Protein AF-A0A843H480-F1 (afdb_monomer)

Structure (mmCIF, N/CA/C/O backbone):
data_AF-A0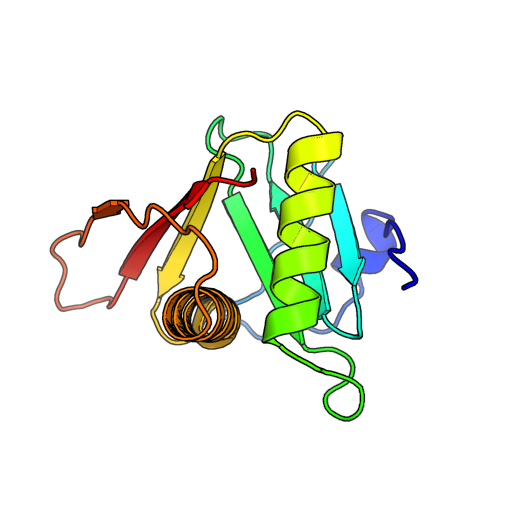A843H480-F1
#
_entry.id   AF-A0A843H480-F1
#
loop_
_atom_site.group_PDB
_atom_site.id
_atom_site.type_symbol
_atom_site.label_atom_id
_atom_site.label_alt_id
_atom_site.label_comp_id
_atom_site.label_asym_id
_atom_site.label_entity_id
_atom_site.label_seq_id
_atom_site.pdbx_PDB_ins_code
_atom_site.Cartn_x
_atom_site.Cartn_y
_atom_site.Cartn_z
_atom_site.occupancy
_atom_site.B_iso_or_equiv
_atom_site.auth_seq_id
_atom_site.auth_comp_id
_atom_site.auth_asym_id
_atom_site.auth_atom_id
_atom_site.pdbx_PDB_model_num
ATOM 1 N N . MET A 1 1 ? 3.611 0.713 16.708 1.00 61.78 1 MET A N 1
ATOM 2 C CA . M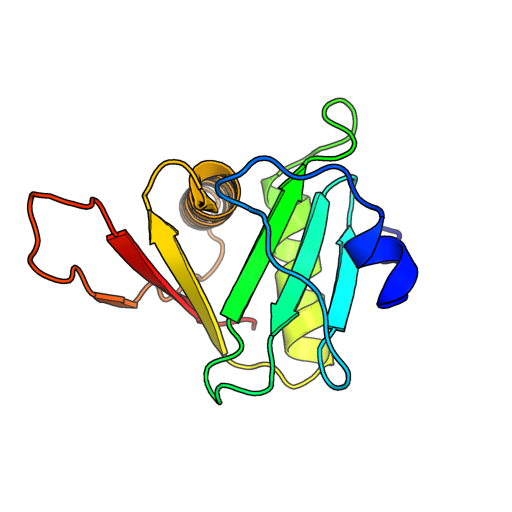ET A 1 1 ? 4.294 0.240 15.478 1.00 61.78 1 MET A CA 1
ATOM 3 C C . MET A 1 1 ? 4.665 1.444 14.636 1.00 61.78 1 MET A C 1
ATOM 5 O O . MET A 1 1 ? 3.969 2.445 14.734 1.00 61.78 1 MET A O 1
ATOM 9 N N . LYS A 1 2 ? 5.770 1.399 13.882 1.00 69.19 2 LYS A N 1
ATOM 10 C CA . LYS A 1 2 ? 6.224 2.559 13.103 1.00 69.19 2 LYS A CA 1
ATOM 11 C C . LYS A 1 2 ? 5.742 2.436 11.660 1.00 69.19 2 LYS A C 1
ATOM 13 O O . LYS A 1 2 ? 6.317 1.677 10.889 1.00 69.19 2 LYS A O 1
ATOM 18 N N . THR A 1 3 ? 4.704 3.192 11.326 1.00 87.94 3 THR A N 1
ATOM 19 C CA . THR A 1 3 ? 4.383 3.540 9.940 1.00 87.94 3 THR A CA 1
ATOM 20 C C . THR A 1 3 ? 5.302 4.682 9.525 1.00 87.94 3 THR A C 1
ATOM 22 O O . THR A 1 3 ? 5.487 5.634 10.285 1.00 87.94 3 THR A O 1
ATOM 25 N N . LYS A 1 4 ? 5.902 4.591 8.340 1.00 93.88 4 LYS A N 1
ATOM 26 C CA . LYS A 1 4 ? 6.744 5.651 7.777 1.00 93.88 4 LYS A CA 1
ATOM 27 C C . LYS A 1 4 ? 6.234 6.010 6.388 1.00 93.88 4 LYS A C 1
ATOM 29 O O . LYS A 1 4 ? 6.150 5.129 5.542 1.00 93.88 4 LYS A O 1
ATOM 34 N N . LEU A 1 5 ? 5.947 7.285 6.142 1.00 95.44 5 LEU A N 1
ATOM 35 C CA . LEU A 1 5 ? 5.704 7.770 4.783 1.00 95.44 5 LEU A CA 1
ATOM 36 C C . LEU A 1 5 ? 7.012 7.751 3.990 1.00 95.44 5 LEU A C 1
ATOM 38 O O . LEU A 1 5 ? 8.064 8.150 4.498 1.00 95.44 5 LEU A O 1
ATOM 42 N N . LEU A 1 6 ? 6.932 7.261 2.759 1.00 95.88 6 LEU A N 1
ATOM 43 C CA . LEU A 1 6 ? 8.024 7.293 1.801 1.00 95.88 6 LEU A CA 1
ATOM 44 C C . LEU A 1 6 ? 7.808 8.468 0.851 1.00 95.88 6 LEU A C 1
ATOM 46 O O . LEU A 1 6 ? 6.678 8.759 0.457 1.00 95.88 6 LEU A O 1
ATOM 50 N N . THR A 1 7 ? 8.892 9.131 0.463 1.00 96.38 7 THR A N 1
ATOM 51 C CA . THR A 1 7 ? 8.837 10.057 -0.670 1.00 96.38 7 THR A CA 1
ATOM 52 C C . THR A 1 7 ? 8.641 9.277 -1.973 1.00 96.38 7 THR A C 1
ATOM 54 O O . THR A 1 7 ? 8.945 8.084 -2.051 1.00 96.38 7 THR A O 1
ATOM 57 N N . ILE A 1 8 ? 8.169 9.960 -3.018 1.00 95.12 8 ILE A N 1
ATOM 58 C CA . ILE A 1 8 ? 8.071 9.388 -4.371 1.00 95.12 8 ILE A CA 1
ATOM 59 C C . ILE A 1 8 ? 9.429 8.840 -4.822 1.00 95.12 8 ILE A C 1
ATOM 61 O O . ILE A 1 8 ? 9.521 7.711 -5.292 1.00 95.12 8 ILE A O 1
ATOM 65 N N . GLU A 1 9 ? 10.497 9.606 -4.602 1.00 95.94 9 GLU A N 1
ATOM 66 C CA . GLU A 1 9 ? 11.862 9.185 -4.915 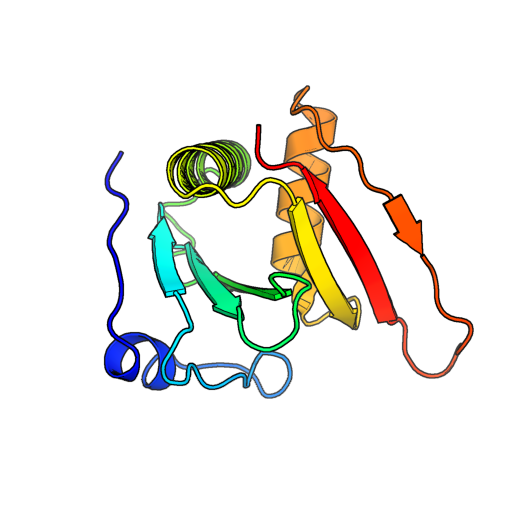1.00 95.94 9 GLU A CA 1
ATOM 67 C C . GLU A 1 9 ? 12.259 7.921 -4.145 1.00 95.94 9 GLU A C 1
ATOM 69 O O . GLU A 1 9 ? 12.759 6.968 -4.736 1.00 95.94 9 GLU A O 1
ATOM 74 N N . GLN A 1 10 ? 11.968 7.860 -2.842 1.00 96.44 10 GLN A N 1
ATOM 75 C CA . GLN A 1 10 ? 12.247 6.673 -2.033 1.00 96.44 10 GLN A CA 1
ATOM 76 C C . GLN A 1 10 ? 11.522 5.436 -2.557 1.00 96.44 10 GLN A C 1
ATOM 78 O O . GLN A 1 10 ? 12.128 4.369 -2.593 1.00 96.44 10 GLN A O 1
ATOM 83 N N . TRP A 1 11 ? 10.259 5.562 -2.974 1.00 95.50 11 TRP A N 1
ATOM 84 C CA . TRP A 1 11 ? 9.538 4.459 -3.606 1.00 95.50 11 TRP A CA 1
ATOM 85 C C . TRP A 1 11 ? 10.165 4.067 -4.949 1.00 95.50 11 TRP A C 1
ATOM 87 O O . TRP A 1 11 ? 10.428 2.889 -5.197 1.00 95.50 11 TRP A O 1
ATOM 97 N N . ASN A 1 12 ? 10.445 5.042 -5.812 1.00 94.88 12 ASN A N 1
ATOM 98 C CA . ASN A 1 12 ? 10.982 4.789 -7.149 1.00 94.88 12 ASN A CA 1
ATOM 99 C C . ASN A 1 12 ? 12.373 4.132 -7.092 1.00 94.88 12 ASN A C 1
ATOM 101 O O . ASN A 1 12 ? 12.663 3.280 -7.926 1.00 94.88 12 ASN A O 1
ATOM 105 N N . MET A 1 13 ? 13.168 4.398 -6.050 1.00 95.44 13 MET A N 1
ATOM 106 C CA . MET A 1 13 ? 14.460 3.739 -5.813 1.00 95.44 13 MET A CA 1
ATOM 107 C C . MET A 1 13 ? 14.378 2.313 -5.245 1.00 95.44 13 MET A C 1
ATOM 109 O O . MET A 1 13 ? 15.395 1.619 -5.225 1.00 95.44 13 MET A O 1
ATOM 113 N N . ILE A 1 14 ? 13.218 1.855 -4.754 1.00 93.06 14 ILE A N 1
ATOM 114 C CA . ILE A 1 14 ? 13.067 0.462 -4.302 1.00 93.06 14 ILE A CA 1
ATOM 115 C C . ILE A 1 14 ? 13.346 -0.466 -5.491 1.00 93.06 14 ILE A C 1
ATOM 117 O O . ILE A 1 14 ? 12.702 -0.282 -6.528 1.00 93.06 14 ILE A O 1
ATOM 121 N N . PRO A 1 15 ? 14.235 -1.470 -5.356 1.00 88.94 15 PRO A N 1
ATOM 122 C CA . PRO A 1 15 ? 14.386 -2.517 -6.359 1.00 88.94 15 PRO A CA 1
ATOM 123 C C . PRO A 1 15 ? 13.070 -3.284 -6.519 1.00 88.94 15 PRO A C 1
ATOM 125 O O . PRO A 1 15 ? 12.544 -3.814 -5.537 1.00 88.94 15 PRO A O 1
ATOM 128 N N . LYS A 1 16 ? 12.540 -3.324 -7.742 1.00 84.44 16 LYS A N 1
ATOM 129 C CA . LYS A 1 16 ? 11.277 -3.994 -8.086 1.00 84.44 16 LYS A CA 1
ATOM 130 C C . LYS A 1 16 ? 11.568 -5.089 -9.102 1.00 84.44 16 LYS A C 1
ATOM 132 O O . LYS A 1 16 ? 12.536 -4.994 -9.857 1.00 84.44 16 LYS A O 1
ATOM 137 N N . ASP A 1 17 ? 10.766 -6.141 -9.078 1.00 78.12 17 ASP A N 1
ATOM 138 C CA . ASP A 1 17 ? 10.734 -7.079 -10.195 1.00 78.12 17 ASP A CA 1
ATOM 139 C C . ASP A 1 17 ? 9.935 -6.469 -11.360 1.00 78.12 17 ASP A C 1
ATOM 141 O O . ASP A 1 17 ? 9.226 -5.476 -11.192 1.00 78.12 17 ASP A O 1
ATOM 145 N N . GLU A 1 18 ? 10.068 -7.055 -12.552 1.00 76.00 18 GLU A N 1
ATOM 146 C CA . GLU A 1 18 ? 9.380 -6.596 -13.770 1.00 76.00 18 GLU A CA 1
ATOM 147 C C . GLU A 1 18 ? 7.862 -6.488 -13.569 1.00 76.00 18 GLU A C 1
ATOM 149 O O . GLU A 1 18 ? 7.202 -5.597 -14.097 1.00 76.00 18 GLU A O 1
ATOM 154 N N . GLU A 1 19 ? 7.320 -7.376 -12.743 1.00 68.06 19 GLU A N 1
ATOM 155 C CA . GLU A 1 19 ? 5.904 -7.465 -12.447 1.00 68.06 19 GLU A CA 1
ATOM 156 C C . GLU A 1 19 ? 5.417 -6.318 -11.540 1.00 68.06 19 GLU A C 1
ATOM 158 O O . GLU A 1 19 ? 4.341 -5.765 -11.764 1.00 68.06 19 GLU A O 1
ATOM 163 N N . THR A 1 20 ? 6.197 -5.922 -10.531 1.00 73.12 20 THR A N 1
ATOM 164 C CA . THR A 1 20 ? 5.871 -4.836 -9.587 1.00 73.12 20 THR A CA 1
ATOM 165 C C . THR A 1 20 ? 6.485 -3.493 -9.981 1.00 73.12 20 THR A C 1
ATOM 167 O O . THR A 1 20 ? 6.505 -2.566 -9.165 1.00 73.12 20 THR A O 1
ATOM 170 N N . GLN A 1 21 ? 6.948 -3.361 -11.229 1.00 82.31 21 GLN A N 1
ATOM 171 C CA . GLN A 1 21 ? 7.541 -2.154 -11.804 1.00 82.31 21 GLN A CA 1
ATOM 172 C C . GLN A 1 21 ? 6.494 -1.037 -11.969 1.00 82.31 21 GLN A C 1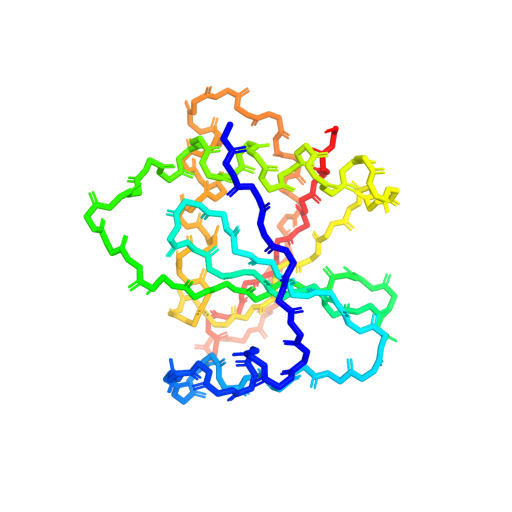
ATOM 174 O O . GLN A 1 21 ? 6.018 -0.730 -13.060 1.00 82.31 21 GLN A O 1
ATOM 179 N N . VAL A 1 22 ? 6.122 -0.425 -10.848 1.00 86.31 22 VAL A N 1
ATOM 180 C CA . VAL A 1 22 ? 5.175 0.685 -10.782 1.00 86.31 22 VAL A CA 1
ATOM 181 C C . VAL A 1 22 ? 5.872 1.880 -10.158 1.00 86.31 22 VAL A C 1
ATOM 183 O O . VAL A 1 22 ? 6.297 1.827 -9.000 1.00 86.31 22 VAL A O 1
ATOM 186 N N . ASP A 1 23 ? 5.961 2.964 -10.919 1.00 90.69 23 ASP A N 1
ATOM 187 C CA . ASP A 1 23 ? 6.482 4.231 -10.425 1.00 90.69 23 ASP A CA 1
ATOM 188 C C . ASP A 1 23 ? 5.394 4.996 -9.671 1.00 90.69 23 ASP A C 1
ATOM 190 O O . ASP A 1 23 ? 4.238 5.077 -10.095 1.00 90.69 23 ASP A O 1
ATOM 194 N N . ALA A 1 24 ? 5.784 5.569 -8.537 1.00 92.06 24 ALA A N 1
ATOM 195 C CA . ALA A 1 24 ? 4.979 6.550 -7.837 1.00 92.06 24 ALA A CA 1
ATOM 196 C C . ALA A 1 24 ? 5.056 7.880 -8.586 1.00 92.06 24 ALA A C 1
ATOM 198 O O . ALA A 1 24 ? 6.135 8.315 -9.007 1.00 92.06 24 ALA A O 1
ATOM 199 N N . VAL A 1 25 ? 3.915 8.550 -8.702 1.00 92.69 25 VAL A N 1
ATOM 200 C CA . VAL A 1 25 ? 3.819 9.895 -9.271 1.00 92.69 25 VAL A CA 1
ATOM 201 C C . VAL A 1 25 ? 3.206 10.864 -8.266 1.00 92.69 25 VAL A C 1
ATOM 203 O O . VAL A 1 25 ? 2.714 10.480 -7.206 1.00 92.69 25 VAL A O 1
ATOM 206 N N . GLU A 1 26 ? 3.238 12.156 -8.589 1.00 91.69 26 GLU A N 1
ATOM 207 C CA . GLU A 1 26 ? 2.588 13.178 -7.769 1.00 91.69 26 GLU A CA 1
ATOM 208 C C . GLU A 1 26 ? 1.108 12.841 -7.528 1.00 91.69 26 GLU A C 1
ATOM 210 O O . GLU A 1 26 ? 0.372 12.528 -8.470 1.00 91.69 26 GLU A O 1
ATOM 215 N N . GLY A 1 27 ? 0.689 12.912 -6.263 1.00 89.00 27 GLY A N 1
ATOM 216 C CA . GLY A 1 27 ? -0.652 12.549 -5.801 1.00 89.00 27 GLY A CA 1
ATOM 217 C C . GLY A 1 27 ? -0.768 11.126 -5.246 1.00 89.00 27 GLY A C 1
ATOM 218 O O . GLY A 1 27 ? -1.745 10.833 -4.554 1.00 89.00 27 GLY A O 1
ATOM 219 N N . ASP A 1 28 ? 0.220 10.262 -5.480 1.00 92.62 28 ASP A N 1
ATOM 220 C CA . ASP A 1 28 ? 0.256 8.933 -4.874 1.00 92.62 28 ASP A CA 1
ATOM 221 C C . ASP A 1 28 ? 0.745 8.988 -3.424 1.00 92.62 28 ASP A C 1
ATOM 223 O O . ASP A 1 28 ? 1.366 9.953 -2.973 1.00 92.62 28 ASP A O 1
ATOM 227 N N . THR A 1 29 ? 0.461 7.932 -2.663 1.00 94.19 29 THR A N 1
ATOM 228 C CA . THR A 1 29 ? 0.970 7.795 -1.295 1.00 94.19 29 THR A CA 1
ATOM 229 C C . THR A 1 29 ? 1.760 6.511 -1.144 1.00 94.19 29 THR A C 1
ATOM 231 O O . THR A 1 29 ? 1.216 5.427 -1.332 1.00 94.19 29 THR A O 1
ATOM 234 N N . ALA A 1 30 ? 3.029 6.633 -0.761 1.00 94.56 30 ALA A N 1
ATOM 235 C CA . ALA A 1 30 ? 3.886 5.500 -0.452 1.00 94.56 30 ALA A CA 1
ATOM 236 C C . ALA A 1 30 ? 4.162 5.423 1.056 1.00 94.56 30 ALA A C 1
ATOM 238 O O . ALA A 1 30 ? 4.383 6.438 1.723 1.00 94.56 30 ALA A O 1
ATOM 239 N N . LEU A 1 31 ? 4.152 4.213 1.607 1.00 94.94 31 LEU A N 1
ATOM 240 C CA . LEU A 1 31 ? 4.323 3.973 3.035 1.00 94.94 31 LEU A CA 1
ATOM 241 C C . LEU A 1 31 ? 5.054 2.660 3.308 1.00 94.94 31 LEU A C 1
ATOM 243 O O . LEU A 1 31 ? 4.893 1.685 2.590 1.00 94.94 31 LEU A O 1
ATOM 247 N N . LEU A 1 32 ? 5.845 2.629 4.375 1.00 93.00 32 LEU A N 1
ATOM 248 C CA . LEU A 1 32 ? 6.543 1.452 4.874 1.00 93.00 32 LEU A CA 1
ATOM 249 C C . LEU A 1 32 ? 5.949 1.049 6.224 1.00 93.00 32 LEU A C 1
ATOM 251 O O . LEU A 1 32 ? 5.971 1.830 7.180 1.00 93.00 32 LEU A O 1
ATOM 255 N N . ILE A 1 33 ? 5.449 -0.182 6.300 1.00 91.25 33 ILE A N 1
ATOM 256 C CA . ILE A 1 33 ? 4.887 -0.786 7.510 1.00 91.25 33 ILE A CA 1
ATOM 257 C C . ILE A 1 33 ? 5.545 -2.148 7.707 1.00 91.25 33 ILE A C 1
ATOM 259 O O . ILE A 1 33 ? 5.428 -3.021 6.854 1.00 91.25 33 ILE A O 1
ATOM 263 N N . ASN A 1 34 ? 6.228 -2.342 8.839 1.00 88.00 34 ASN A N 1
ATOM 264 C CA . ASN A 1 34 ? 6.806 -3.632 9.249 1.00 88.00 34 ASN A CA 1
ATOM 265 C C . ASN A 1 34 ? 7.607 -4.353 8.139 1.00 88.00 34 ASN A C 1
ATOM 267 O O . ASN A 1 34 ? 7.513 -5.569 7.980 1.00 88.00 34 ASN A O 1
ATOM 271 N N . GLY A 1 35 ? 8.385 -3.605 7.348 1.00 87.69 35 GLY A N 1
ATOM 272 C CA . GLY A 1 35 ? 9.193 -4.178 6.267 1.00 87.69 35 GLY A CA 1
ATOM 273 C C . GLY A 1 35 ? 8.444 -4.444 4.959 1.00 87.69 35 GLY A C 1
ATOM 274 O O . GLY A 1 35 ? 9.018 -5.054 4.058 1.00 87.69 35 GLY A O 1
ATOM 275 N N . VAL A 1 36 ? 7.190 -4.002 4.837 1.00 88.81 36 VAL A N 1
ATOM 276 C CA . VAL A 1 36 ? 6.409 -4.008 3.595 1.00 88.81 36 VAL A CA 1
ATOM 277 C C . VAL A 1 36 ? 6.172 -2.572 3.144 1.00 88.81 36 VAL A C 1
ATOM 279 O O . VAL A 1 36 ? 5.603 -1.769 3.886 1.00 88.81 36 VAL A O 1
ATOM 282 N N . ALA A 1 37 ? 6.630 -2.245 1.941 1.00 91.62 37 ALA A N 1
ATOM 283 C CA . ALA A 1 37 ? 6.305 -0.989 1.289 1.00 91.62 37 ALA A CA 1
ATOM 284 C C . ALA A 1 37 ? 4.966 -1.133 0.562 1.00 91.62 37 ALA A C 1
ATOM 286 O O . ALA A 1 37 ? 4.761 -2.116 -0.143 1.00 91.62 37 ALA A O 1
ATOM 287 N N . PHE A 1 38 ? 4.080 -0.158 0.711 1.00 92.06 38 PHE A N 1
ATOM 288 C CA . PHE A 1 38 ? 2.823 -0.038 -0.014 1.00 92.06 38 PHE A CA 1
ATOM 289 C C . PHE A 1 38 ? 2.843 1.256 -0.822 1.00 92.06 38 PHE A C 1
ATOM 291 O O . PHE A 1 38 ? 3.318 2.279 -0.330 1.00 92.06 38 PHE A O 1
ATOM 298 N N . LEU A 1 39 ? 2.297 1.213 -2.030 1.00 92.31 39 LEU A N 1
ATOM 299 C CA . LEU A 1 39 ? 1.976 2.368 -2.854 1.00 92.31 39 LEU A CA 1
ATOM 300 C C . LEU A 1 39 ? 0.474 2.376 -3.087 1.00 92.31 39 LEU A C 1
ATOM 302 O O . LEU A 1 39 ? -0.083 1.372 -3.520 1.00 92.31 39 LEU A O 1
ATOM 306 N N . ILE A 1 40 ? -0.156 3.514 -2.832 1.00 91.88 40 ILE A N 1
ATOM 307 C CA . ILE A 1 40 ? -1.564 3.770 -3.105 1.00 91.88 40 ILE A CA 1
ATOM 308 C C . ILE A 1 40 ? -1.636 4.786 -4.239 1.00 91.88 40 ILE A C 1
ATOM 310 O O . ILE A 1 40 ? -1.306 5.960 -4.050 1.00 91.88 40 ILE A O 1
ATOM 314 N N . GLN A 1 41 ? -2.084 4.329 -5.404 1.00 89.31 41 GLN A N 1
ATOM 315 C CA . GLN A 1 41 ? -2.244 5.146 -6.596 1.00 89.31 41 GLN A CA 1
ATOM 316 C C . GLN A 1 41 ? -3.624 5.797 -6.607 1.00 89.31 41 GLN A C 1
ATOM 318 O O . GLN A 1 41 ? -4.648 5.117 -6.753 1.00 89.31 41 GLN A O 1
ATOM 323 N N . ARG A 1 42 ? -3.666 7.123 -6.456 1.00 83.12 42 ARG A N 1
ATOM 324 C CA . ARG A 1 42 ? -4.930 7.861 -6.260 1.00 83.12 42 ARG A CA 1
ATOM 325 C C . ARG A 1 42 ? -5.527 8.415 -7.552 1.00 83.12 42 ARG A C 1
ATOM 327 O O . ARG A 1 42 ? -6.729 8.656 -7.610 1.00 83.12 42 ARG A O 1
ATOM 334 N N . LYS A 1 43 ? -4.725 8.566 -8.612 1.00 74.31 43 LYS A N 1
ATOM 335 C CA . LYS A 1 43 ? -5.162 9.179 -9.884 1.00 74.31 43 LYS A CA 1
ATOM 336 C C . LYS A 1 43 ? -6.289 8.434 -10.606 1.00 74.31 43 LYS A C 1
ATOM 338 O O . LYS A 1 43 ? -6.977 9.032 -11.423 1.00 74.31 43 LYS A O 1
ATOM 343 N N . ASN A 1 44 ? -6.510 7.161 -10.286 1.00 64.56 44 ASN A N 1
ATOM 344 C CA . ASN A 1 44 ? -7.434 6.308 -11.031 1.00 64.56 44 ASN A CA 1
ATOM 345 C C . ASN A 1 44 ? -8.826 6.181 -10.386 1.00 64.56 44 ASN A C 1
ATOM 347 O O . ASN A 1 44 ? -9.556 5.283 -10.775 1.00 64.56 44 ASN A O 1
ATOM 351 N N . ASN A 1 45 ? -9.206 7.002 -9.396 1.00 66.81 45 ASN A N 1
ATOM 352 C CA . ASN A 1 45 ? -10.468 6.912 -8.620 1.00 66.81 45 ASN A CA 1
ATOM 353 C C . ASN A 1 45 ? -10.679 5.622 -7.796 1.00 66.81 45 ASN A C 1
ATOM 355 O O . ASN A 1 45 ? -11.594 5.564 -6.980 1.00 66.81 45 ASN A O 1
ATOM 359 N N . TRP A 1 46 ? -9.841 4.599 -7.974 1.00 68.44 46 TRP A N 1
ATOM 360 C CA . TRP A 1 46 ? -10.012 3.276 -7.362 1.00 68.44 46 TRP A CA 1
ATOM 361 C C . TRP A 1 46 ? -9.026 2.970 -6.225 1.00 68.44 46 TRP A C 1
ATOM 363 O O . TRP A 1 46 ? -9.099 1.886 -5.651 1.00 68.44 46 TRP A O 1
ATOM 373 N N . ASN A 1 47 ? -8.121 3.904 -5.889 1.00 81.69 47 ASN A N 1
ATOM 374 C CA . ASN A 1 47 ? -7.035 3.710 -4.916 1.00 81.69 47 ASN A CA 1
ATOM 375 C C . ASN A 1 47 ? -6.315 2.369 -5.143 1.00 81.69 47 ASN A C 1
ATOM 377 O O . ASN A 1 47 ? -6.407 1.463 -4.313 1.00 81.69 47 ASN A O 1
ATOM 381 N N . ASN A 1 48 ? -5.662 2.209 -6.300 1.00 85.31 48 ASN A N 1
ATOM 382 C CA . ASN A 1 48 ? -4.974 0.955 -6.617 1.00 85.31 48 ASN A CA 1
ATOM 383 C C . ASN A 1 48 ? 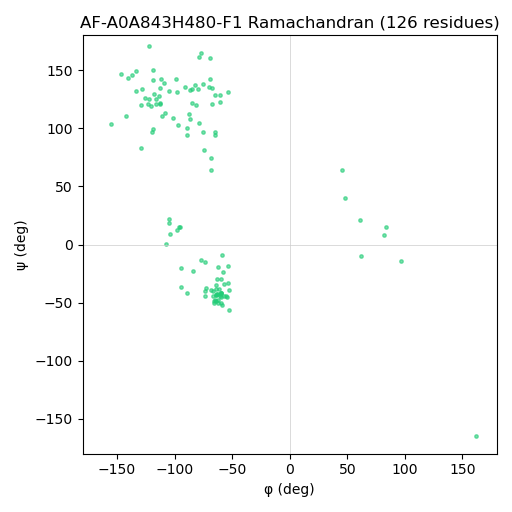-3.779 0.766 -5.673 1.00 85.31 48 ASN A C 1
ATOM 385 O O . ASN A 1 48 ? -3.016 1.710 -5.468 1.00 85.31 48 ASN A O 1
ATOM 389 N N . VAL A 1 49 ? -3.595 -0.434 -5.122 1.00 87.69 49 VAL A N 1
ATOM 390 C CA . VAL A 1 49 ? -2.516 -0.716 -4.167 1.00 87.69 49 VAL A CA 1
ATOM 391 C C . VAL A 1 49 ? -1.505 -1.697 -4.738 1.00 87.69 49 VAL A C 1
ATOM 393 O O . VAL A 1 49 ? -1.854 -2.802 -5.152 1.00 87.69 49 VAL A O 1
ATOM 396 N N . VAL A 1 50 ? -0.235 -1.304 -4.672 1.00 87.00 50 VAL A N 1
ATOM 397 C CA . VAL A 1 50 ? 0.932 -2.155 -4.930 1.00 87.00 50 VAL A CA 1
ATOM 398 C C . VAL A 1 50 ? 1.669 -2.347 -3.613 1.00 87.00 50 VAL A C 1
ATOM 400 O O . VAL A 1 50 ? 1.758 -1.412 -2.820 1.00 87.00 50 VAL A O 1
ATOM 403 N N . CYS A 1 51 ? 2.221 -3.532 -3.353 1.00 87.19 51 CYS A N 1
ATOM 404 C CA . CYS A 1 51 ? 3.070 -3.718 -2.181 1.00 87.19 51 CYS A CA 1
ATOM 405 C C . CYS A 1 51 ? 4.283 -4.604 -2.454 1.00 87.19 51 CYS A C 1
ATOM 407 O O . CYS A 1 51 ? 4.182 -5.614 -3.147 1.00 87.19 51 CYS A O 1
ATOM 409 N N . ILE A 1 52 ? 5.412 -4.256 -1.837 1.00 86.62 52 ILE A N 1
ATOM 410 C CA . ILE A 1 52 ? 6.705 -4.918 -2.012 1.00 86.62 52 ILE A CA 1
ATOM 411 C C . ILE A 1 52 ? 7.274 -5.283 -0.642 1.00 86.62 52 ILE A C 1
ATOM 413 O O . ILE A 1 52 ? 7.269 -4.488 0.301 1.00 86.62 52 ILE A O 1
ATOM 417 N N . ARG A 1 53 ? 7.765 -6.517 -0.517 1.00 86.50 53 ARG A N 1
ATOM 418 C CA . ARG A 1 53 ? 8.351 -7.040 0.720 1.00 86.50 53 ARG A CA 1
ATOM 419 C C . ARG A 1 53 ? 9.834 -6.678 0.765 1.00 86.50 53 ARG A C 1
ATOM 421 O O . ARG A 1 53 ? 10.616 -7.285 0.047 1.00 86.50 53 ARG A O 1
ATOM 428 N N . LEU A 1 54 ? 10.223 -5.746 1.632 1.00 86.12 54 LEU A N 1
ATOM 429 C CA . LEU A 1 54 ? 11.610 -5.278 1.743 1.00 86.12 54 LEU A CA 1
ATOM 430 C C . LEU A 1 54 ? 12.410 -6.005 2.829 1.00 86.12 54 LEU A C 1
ATOM 432 O O . LEU A 1 54 ? 13.591 -6.277 2.642 1.00 86.12 54 LEU A O 1
ATOM 436 N N . GLU A 1 55 ? 11.785 -6.346 3.961 1.00 84.69 55 GLU A N 1
ATOM 437 C CA . GLU A 1 55 ? 12.500 -6.918 5.116 1.00 84.69 55 GLU A CA 1
ATOM 438 C C . GLU A 1 55 ? 11.842 -8.212 5.621 1.00 84.69 55 GLU A C 1
ATOM 440 O O . GLU A 1 55 ? 11.069 -8.184 6.581 1.00 84.69 55 GLU A O 1
ATOM 445 N N . PRO A 1 56 ? 12.135 -9.381 5.016 1.00 75.38 56 PRO A N 1
ATOM 446 C CA . PRO A 1 56 ? 11.418 -10.620 5.299 1.00 75.38 56 PRO A CA 1
ATOM 447 C C . PRO A 1 56 ? 11.403 -11.075 6.758 1.00 75.38 56 PRO A C 1
ATOM 449 O O . PRO A 1 56 ? 10.402 -11.637 7.203 1.00 75.38 56 PRO A O 1
ATOM 452 N N . SER A 1 57 ? 12.475 -10.822 7.500 1.00 71.31 57 SER A N 1
ATOM 453 C CA . SER A 1 57 ? 12.652 -11.282 8.878 1.00 71.31 57 SER A CA 1
ATOM 454 C C . SER A 1 57 ? 11.807 -10.529 9.910 1.00 71.31 57 SER A C 1
ATOM 456 O O . SER A 1 57 ? 11.663 -11.016 11.027 1.00 71.31 57 SER A O 1
ATOM 458 N N . LYS A 1 58 ? 11.230 -9.369 9.566 1.00 65.88 58 LYS A N 1
ATOM 459 C CA . LYS A 1 58 ? 10.482 -8.517 10.513 1.00 65.88 58 LYS A CA 1
ATOM 460 C C . LYS A 1 58 ? 8.961 -8.593 10.358 1.00 65.88 58 LYS A C 1
ATOM 462 O O . LYS A 1 58 ? 8.243 -7.792 10.955 1.00 65.88 58 LYS A O 1
ATOM 467 N N . ILE A 1 59 ? 8.455 -9.526 9.551 1.00 72.19 59 ILE A N 1
ATOM 468 C CA . ILE A 1 59 ? 7.079 -9.442 9.049 1.00 72.19 59 ILE A CA 1
ATOM 469 C C . ILE A 1 59 ? 6.139 -10.363 9.811 1.00 72.19 59 ILE A C 1
ATOM 471 O O . ILE A 1 59 ? 6.108 -11.572 9.589 1.00 72.19 59 ILE A O 1
ATOM 475 N N . ASN A 1 60 ? 5.270 -9.757 10.614 1.00 83.06 60 ASN A N 1
ATOM 476 C CA . ASN A 1 60 ? 3.970 -10.337 10.915 1.00 83.06 60 ASN A CA 1
ATOM 477 C C . ASN A 1 60 ? 2.975 -9.835 9.858 1.00 83.06 60 ASN A C 1
ATOM 479 O O . ASN A 1 60 ? 2.524 -8.691 9.915 1.00 83.06 60 ASN A O 1
ATOM 483 N N . ILE A 1 61 ? 2.679 -10.673 8.861 1.00 77.88 61 ILE A N 1
ATOM 484 C CA . ILE A 1 61 ? 1.885 -10.291 7.681 1.00 77.88 61 ILE A CA 1
ATOM 485 C C . ILE A 1 61 ? 0.485 -9.806 8.074 1.00 77.88 61 ILE A C 1
ATOM 487 O O . ILE A 1 61 ? 0.023 -8.797 7.548 1.00 77.88 61 ILE A O 1
ATOM 491 N N . VAL A 1 62 ? -0.158 -10.480 9.030 1.00 80.56 62 VAL A N 1
ATOM 492 C CA . VAL A 1 62 ? -1.503 -10.120 9.504 1.00 80.56 62 VAL A CA 1
ATOM 493 C C . VAL A 1 62 ? -1.465 -8.760 10.189 1.00 80.56 62 VAL A C 1
ATOM 495 O O . VAL A 1 62 ? -2.197 -7.855 9.817 1.00 80.56 62 VAL A O 1
ATOM 498 N N . GLN A 1 63 ? -0.543 -8.567 11.129 1.00 84.38 63 GLN A N 1
ATOM 499 C CA . GLN A 1 63 ? -0.420 -7.296 11.840 1.00 84.38 63 GLN A CA 1
ATOM 500 C C . GLN A 1 63 ? -0.031 -6.133 10.911 1.00 84.38 63 GLN A C 1
ATOM 502 O O . GLN A 1 63 ? -0.467 -4.999 11.102 1.00 84.38 63 GLN A O 1
ATOM 507 N N . THR A 1 64 ? 0.786 -6.412 9.893 1.00 86.62 64 THR A N 1
ATOM 508 C CA . THR A 1 64 ? 1.165 -5.444 8.853 1.00 86.62 64 THR A CA 1
ATOM 509 C C . THR A 1 64 ? -0.049 -5.005 8.046 1.00 86.62 64 THR A C 1
ATOM 511 O O . THR A 1 64 ? -0.219 -3.812 7.809 1.00 86.62 64 THR A O 1
ATOM 514 N N . PHE A 1 65 ? -0.919 -5.950 7.690 1.00 85.50 65 PHE A N 1
ATOM 515 C CA . PHE A 1 65 ? -2.172 -5.662 7.006 1.00 85.50 65 PHE A CA 1
ATOM 516 C C . PHE A 1 65 ? -3.131 -4.828 7.844 1.00 85.50 65 PHE A C 1
ATOM 518 O O . PHE A 1 65 ? -3.628 -3.819 7.362 1.00 85.50 65 PHE A O 1
ATOM 525 N N . GLU A 1 66 ? -3.350 -5.210 9.102 1.00 84.88 66 GLU A N 1
ATOM 526 C CA . GLU A 1 66 ? -4.233 -4.468 10.006 1.00 84.88 66 GLU A CA 1
ATOM 527 C C . GLU A 1 66 ? -3.725 -3.039 10.223 1.00 84.88 66 GLU A C 1
ATOM 529 O O . GLU A 1 66 ? -4.496 -2.086 10.206 1.00 84.88 66 GLU A O 1
ATOM 534 N N . THR A 1 67 ? -2.404 -2.862 10.324 1.00 89.00 67 THR A N 1
ATOM 535 C CA . THR A 1 67 ? -1.799 -1.525 10.424 1.00 89.00 67 THR A CA 1
ATOM 536 C C . THR A 1 67 ? -1.992 -0.716 9.137 1.00 89.00 67 THR A C 1
ATOM 538 O O . THR A 1 67 ? -2.263 0.481 9.201 1.00 89.00 67 THR A O 1
ATOM 541 N N . PHE A 1 68 ? -1.862 -1.349 7.967 1.00 89.50 68 PHE A N 1
ATOM 542 C CA . PHE A 1 68 ? -2.112 -0.708 6.673 1.00 89.50 68 PHE A CA 1
ATOM 543 C C . PHE A 1 68 ? -3.579 -0.292 6.515 1.00 89.50 68 PHE A C 1
ATOM 545 O O . PHE A 1 68 ? -3.865 0.819 6.072 1.00 89.50 68 PHE A O 1
ATOM 552 N N . ARG A 1 69 ? -4.502 -1.166 6.915 1.00 87.19 69 ARG A N 1
ATOM 553 C CA . ARG A 1 69 ? -5.946 -0.930 6.895 1.00 87.19 69 ARG A CA 1
ATOM 554 C C . ARG A 1 69 ? -6.365 0.224 7.795 1.00 87.19 69 ARG A C 1
ATOM 556 O O . ARG A 1 69 ? -6.992 1.156 7.302 1.00 87.19 69 ARG A O 1
ATOM 563 N N . ALA A 1 70 ? -5.920 0.209 9.051 1.00 87.75 70 ALA A N 1
ATOM 564 C CA . ALA A 1 70 ? -6.160 1.302 9.987 1.00 87.75 70 ALA A CA 1
ATOM 565 C C . ALA A 1 70 ? -5.623 2.631 9.432 1.00 87.75 70 ALA A C 1
ATOM 567 O O . ALA A 1 70 ? -6.337 3.628 9.407 1.00 87.75 70 ALA A O 1
ATOM 568 N N . TRP A 1 71 ? -4.405 2.625 8.870 1.00 92.25 71 TRP A N 1
ATOM 569 C CA . TRP A 1 71 ? -3.851 3.815 8.222 1.00 92.25 71 TRP A CA 1
ATOM 570 C C . TRP A 1 71 ? -4.723 4.298 7.052 1.00 92.25 71 TRP A C 1
ATOM 572 O O . TRP A 1 71 ? -4.931 5.500 6.906 1.00 92.25 71 TRP A O 1
ATOM 582 N N . CYS A 1 72 ? -5.251 3.392 6.223 1.00 90.38 72 CYS A N 1
ATOM 583 C CA . CYS A 1 72 ? -6.155 3.761 5.131 1.00 90.38 72 CYS A CA 1
ATOM 584 C C . CYS A 1 72 ? -7.427 4.440 5.660 1.00 90.38 72 CYS A C 1
ATOM 586 O O . CYS A 1 72 ? -7.809 5.490 5.139 1.00 90.38 72 CYS A O 1
ATOM 588 N N . SER A 1 73 ? -8.032 3.895 6.717 1.00 87.62 73 SER A N 1
ATOM 589 C CA . SER A 1 73 ? -9.224 4.472 7.343 1.00 87.62 73 SER A CA 1
ATOM 590 C C . SER A 1 73 ? -8.968 5.864 7.921 1.00 87.62 73 SER A C 1
ATOM 592 O O . SER A 1 73 ? -9.670 6.817 7.570 1.00 87.62 73 SER A O 1
ATOM 594 N N . ASP A 1 74 ? -7.874 6.019 8.672 1.00 91.19 74 ASP A N 1
ATOM 595 C CA . ASP A 1 74 ? -7.430 7.306 9.226 1.00 91.19 74 ASP A CA 1
ATOM 596 C C . ASP A 1 74 ? -7.191 8.368 8.134 1.00 91.19 74 ASP A C 1
ATOM 598 O O . ASP A 1 74 ? -7.266 9.570 8.390 1.00 91.19 74 ASP A O 1
ATOM 602 N N . ASN A 1 75 ? -6.920 7.934 6.898 1.00 90.06 75 ASN A N 1
ATOM 603 C CA . ASN A 1 75 ? -6.661 8.789 5.737 1.00 90.06 75 ASN A CA 1
ATOM 604 C C . ASN A 1 75 ? -7.842 8.857 4.753 1.00 90.06 75 ASN A C 1
ATOM 606 O O . ASN A 1 75 ? -7.648 9.207 3.587 1.00 90.06 75 ASN A O 1
ATOM 610 N N . GLN A 1 76 ? -9.061 8.550 5.216 1.00 88.44 76 GLN A N 1
ATOM 611 C CA . GLN A 1 76 ? -10.311 8.637 4.446 1.00 88.44 76 GLN A CA 1
ATOM 612 C C . GLN A 1 76 ? -10.354 7.737 3.198 1.00 88.44 76 GLN A C 1
ATOM 614 O O . GLN A 1 76 ? -11.156 7.944 2.286 1.00 88.44 76 GLN A O 1
ATOM 619 N N . ILE A 1 77 ? -9.519 6.700 3.153 1.00 87.25 77 ILE A N 1
ATOM 620 C CA . ILE A 1 77 ? -9.548 5.680 2.107 1.00 87.25 77 ILE A CA 1
ATOM 621 C C . ILE A 1 77 ? -10.501 4.593 2.582 1.00 87.25 77 ILE A C 1
ATOM 623 O O . ILE A 1 77 ? -10.110 3.699 3.316 1.00 87.25 77 ILE A O 1
ATOM 627 N N . GLN A 1 78 ? -11.766 4.668 2.175 1.00 82.19 78 GLN A N 1
ATOM 628 C CA . GLN A 1 78 ? -12.774 3.681 2.587 1.00 82.19 78 GLN A CA 1
ATOM 629 C C . GLN A 1 78 ? -12.582 2.328 1.899 1.00 82.19 78 GLN A C 1
ATOM 631 O O . GLN A 1 78 ? -12.776 1.277 2.512 1.00 82.19 78 GLN A O 1
ATOM 636 N N . TYR A 1 79 ? -12.183 2.368 0.628 1.00 81.12 79 TYR A N 1
ATOM 637 C CA . TYR A 1 79 ? -11.955 1.200 -0.205 1.00 81.12 79 TYR A CA 1
ATOM 638 C C . TYR A 1 79 ? -10.673 1.377 -1.004 1.00 81.12 79 TYR A C 1
ATOM 640 O O . TYR A 1 79 ? -10.344 2.484 -1.449 1.00 81.12 79 TYR A O 1
ATOM 648 N N . PHE A 1 80 ? -9.980 0.266 -1.213 1.00 81.81 80 PHE A N 1
ATOM 649 C CA . PHE A 1 80 ? -8.842 0.189 -2.109 1.00 81.81 80 PHE A CA 1
ATOM 650 C C . PHE A 1 80 ? -8.945 -1.032 -3.016 1.00 81.81 80 PHE A C 1
ATOM 652 O O . PHE A 1 80 ? -9.528 -2.060 -2.654 1.00 81.81 80 PHE A O 1
ATOM 659 N N . ARG A 1 81 ? -8.398 -0.893 -4.223 1.00 78.81 81 ARG A N 1
ATOM 660 C CA . ARG A 1 81 ? -8.409 -1.927 -5.254 1.00 78.81 81 ARG A CA 1
ATOM 661 C C . ARG A 1 81 ? -7.032 -2.563 -5.352 1.00 78.81 81 ARG A C 1
ATOM 663 O O . ARG A 1 81 ? -6.017 -1.884 -5.446 1.00 78.81 81 ARG A O 1
ATOM 670 N N . VAL A 1 82 ? -6.999 -3.882 -5.367 1.00 75.38 82 VAL A N 1
ATOM 671 C CA . VAL A 1 82 ? -5.804 -4.666 -5.665 1.00 75.38 82 VAL A CA 1
ATOM 672 C C . VAL A 1 82 ? -6.025 -5.283 -7.029 1.00 75.38 82 VAL A C 1
ATOM 674 O O . VAL A 1 82 ? -6.928 -6.099 -7.181 1.00 75.38 82 VAL A O 1
ATOM 677 N N . GLU A 1 83 ? -5.244 -4.877 -8.020 1.00 68.06 83 GLU A N 1
ATOM 678 C CA . GLU A 1 83 ? -5.340 -5.390 -9.384 1.00 68.06 83 GLU A CA 1
ATOM 679 C C . GLU A 1 83 ? -4.003 -5.973 -9.804 1.00 68.06 83 GLU A C 1
ATOM 681 O O . GLU A 1 83 ? -3.020 -5.246 -9.847 1.00 68.06 83 GLU A O 1
ATOM 686 N N . GLY A 1 84 ? -4.006 -7.232 -10.238 1.00 61.25 84 GLY A N 1
ATOM 687 C CA . GLY A 1 84 ? -3.043 -7.691 -11.230 1.00 61.25 84 GLY A CA 1
ATOM 688 C C . GLY A 1 84 ? -2.892 -9.197 -11.297 1.00 61.25 84 GLY A C 1
ATOM 689 O O . GLY A 1 84 ? -3.758 -9.943 -10.846 1.00 61.25 84 GLY A O 1
ATOM 690 N N . ILE A 1 85 ? -1.818 -9.646 -11.942 1.00 60.19 85 ILE A N 1
ATOM 691 C CA . ILE A 1 85 ? -1.583 -11.067 -12.196 1.00 60.19 85 ILE A CA 1
ATOM 692 C C . ILE A 1 85 ? -1.279 -11.751 -10.856 1.00 60.19 85 ILE A C 1
ATOM 694 O O . ILE A 1 85 ? -0.645 -11.156 -9.979 1.00 60.19 85 ILE A O 1
ATOM 698 N N . SER A 1 86 ? -1.758 -12.983 -10.663 1.00 57.41 86 SER A N 1
ATOM 699 C CA . SER A 1 86 ? -1.672 -13.712 -9.385 1.00 57.41 86 SER A CA 1
ATOM 700 C C . SER A 1 86 ? -0.258 -13.816 -8.799 1.00 57.41 86 SER A C 1
ATOM 702 O O . SER A 1 86 ? -0.110 -14.083 -7.606 1.00 57.41 86 SER A O 1
ATOM 704 N N . HIS A 1 87 ? 0.774 -13.608 -9.617 1.00 56.22 87 HIS A N 1
ATOM 705 C CA . HIS A 1 87 ? 2.187 -13.667 -9.247 1.00 56.22 87 HIS A CA 1
ATOM 706 C C . HIS A 1 87 ? 2.697 -12.300 -8.759 1.00 56.22 87 HIS A C 1
ATOM 708 O O . HIS A 1 87 ? 3.302 -12.219 -7.689 1.00 56.22 87 HIS A O 1
ATOM 714 N N . THR A 1 88 ? 2.293 -11.230 -9.439 1.00 57.88 88 THR A N 1
ATOM 715 C CA . THR A 1 88 ? 2.697 -9.842 -9.187 1.00 57.88 88 THR A CA 1
ATOM 716 C C . THR A 1 88 ? 2.191 -9.313 -7.849 1.00 57.88 88 THR A C 1
ATOM 718 O O . THR A 1 88 ? 2.922 -8.717 -7.064 1.00 57.88 88 THR A O 1
ATOM 721 N N . TYR A 1 89 ? 0.921 -9.581 -7.542 1.00 65.12 89 TYR A N 1
ATOM 722 C CA . TYR A 1 89 ? 0.268 -9.116 -6.313 1.00 65.12 89 TYR A CA 1
ATOM 723 C C . TYR A 1 89 ? 0.104 -10.249 -5.301 1.00 65.12 89 TYR A C 1
ATOM 725 O O . TYR A 1 89 ? -0.685 -10.151 -4.358 1.00 65.12 89 TYR A O 1
ATOM 733 N N . ARG A 1 90 ? 0.874 -11.334 -5.473 1.00 64.88 90 ARG A N 1
ATOM 734 C CA . ARG A 1 90 ? 0.815 -12.545 -4.644 1.00 64.88 90 ARG A CA 1
ATOM 735 C C . ARG A 1 90 ? 0.949 -12.228 -3.164 1.00 64.88 90 ARG A C 1
ATOM 737 O O . ARG A 1 90 ? 0.266 -12.834 -2.341 1.00 64.88 90 ARG A O 1
ATOM 744 N N . MET A 1 91 ? 1.822 -11.282 -2.823 1.00 69.75 91 MET A N 1
ATOM 745 C CA . MET A 1 91 ? 2.015 -10.869 -1.439 1.00 69.75 91 MET A CA 1
ATOM 746 C C . MET A 1 91 ? 0.757 -10.191 -0.895 1.00 69.75 91 MET A C 1
ATOM 748 O O . MET A 1 91 ? 0.257 -10.635 0.132 1.00 69.75 91 MET A O 1
ATOM 752 N N . LEU A 1 92 ? 0.171 -9.231 -1.615 1.00 73.62 92 LEU A N 1
ATOM 753 C CA . LEU A 1 92 ? -1.056 -8.550 -1.188 1.00 73.62 92 LEU A CA 1
ATOM 754 C C . LEU A 1 92 ? -2.253 -9.507 -1.097 1.00 73.62 92 LEU A C 1
ATOM 756 O O . LEU A 1 92 ? -3.026 -9.442 -0.142 1.00 73.62 92 LEU A O 1
ATOM 760 N N . TYR A 1 93 ? -2.357 -10.460 -2.027 1.00 73.06 93 TYR A N 1
ATOM 761 C CA . TYR A 1 93 ? -3.330 -11.553 -1.973 1.00 73.06 93 TYR A CA 1
ATOM 762 C C . TYR A 1 93 ? -3.161 -12.414 -0.715 1.00 73.06 93 TYR A C 1
ATOM 764 O O . TYR A 1 93 ? -4.131 -12.661 0.004 1.00 73.06 93 TYR A O 1
ATOM 772 N N . LEU A 1 94 ? -1.933 -12.862 -0.425 1.00 71.12 94 LEU A N 1
ATOM 773 C CA . LEU A 1 94 ? -1.622 -13.643 0.775 1.00 71.12 94 LEU A CA 1
ATOM 774 C C . LEU A 1 94 ? -1.945 -12.856 2.044 1.00 71.12 94 LEU A C 1
ATOM 776 O O . LEU A 1 94 ? -2.531 -13.412 2.970 1.00 71.12 94 LEU A O 1
ATOM 780 N N . VAL A 1 95 ? -1.599 -11.571 2.062 1.00 71.69 95 VAL A N 1
ATOM 781 C CA . VAL A 1 95 ? -1.865 -10.643 3.159 1.00 71.69 95 VAL A CA 1
ATOM 782 C C . VAL A 1 95 ? -3.376 -10.547 3.419 1.00 71.69 95 VAL A C 1
ATOM 784 O O . VAL A 1 95 ? -3.814 -10.827 4.535 1.00 71.69 95 VAL A O 1
ATOM 787 N N . CYS A 1 96 ? -4.185 -10.283 2.385 1.00 72.38 96 CYS A N 1
ATOM 788 C CA . CYS A 1 96 ? -5.647 -10.197 2.497 1.00 72.38 96 CYS A CA 1
ATOM 789 C C . CYS A 1 96 ? -6.276 -11.532 2.925 1.00 72.38 96 CYS A C 1
ATOM 791 O O . CYS A 1 96 ? -7.148 -11.580 3.793 1.00 72.38 96 CYS A O 1
ATOM 793 N N . ARG A 1 97 ? -5.816 -12.651 2.351 1.00 74.19 97 ARG A N 1
ATOM 794 C CA . ARG A 1 97 ? -6.308 -13.990 2.703 1.00 74.19 97 ARG A CA 1
ATOM 795 C C . ARG A 1 97 ? -6.011 -14.380 4.141 1.00 74.19 97 ARG A C 1
ATOM 797 O O . ARG A 1 97 ? -6.857 -14.989 4.796 1.00 74.19 97 ARG A O 1
ATOM 804 N N . LEU A 1 98 ? -4.794 -14.107 4.603 1.00 70.31 98 LEU A N 1
ATOM 805 C CA . LEU A 1 98 ? -4.391 -14.394 5.973 1.00 70.31 98 LEU A CA 1
ATOM 806 C C . LEU A 1 98 ? -5.130 -13.480 6.947 1.00 70.31 98 LEU A C 1
ATOM 808 O O . LEU A 1 98 ? -5.573 -13.979 7.975 1.00 70.31 98 LEU A O 1
ATOM 812 N N . GLY A 1 99 ? -5.337 -12.205 6.606 1.00 69.94 99 GLY A N 1
ATOM 813 C CA . GLY A 1 99 ? -6.230 -11.316 7.351 1.00 69.94 99 GLY A CA 1
ATOM 814 C C . GLY A 1 99 ? -7.615 -11.941 7.520 1.00 69.94 99 GLY A C 1
ATOM 815 O O . GLY A 1 99 ? -8.040 -12.197 8.645 1.00 69.94 99 GLY A O 1
ATOM 816 N N . ARG A 1 100 ? -8.274 -12.305 6.411 1.00 70.56 100 ARG A N 1
ATOM 817 C CA . ARG A 1 100 ? -9.610 -12.929 6.432 1.00 70.56 100 ARG A CA 1
ATOM 818 C C . ARG A 1 100 ? -9.662 -14.187 7.302 1.00 70.56 100 ARG A C 1
ATOM 820 O O . ARG A 1 100 ? -10.590 -14.356 8.084 1.00 70.56 100 ARG A O 1
ATOM 827 N N . LYS A 1 101 ? -8.663 -15.073 7.189 1.00 73.44 101 LYS A N 1
ATOM 828 C CA . LYS A 1 101 ? -8.589 -16.297 8.009 1.00 73.44 101 LYS A CA 1
ATOM 829 C C . LYS A 1 101 ? -8.528 -15.987 9.512 1.00 73.44 101 LYS A C 1
ATOM 831 O O . LYS A 1 101 ? -8.999 -16.794 10.304 1.00 73.44 101 LYS A O 1
ATOM 836 N N . ASN A 1 102 ? -7.954 -14.847 9.891 1.00 67.00 102 ASN A N 1
ATOM 837 C CA . ASN A 1 102 ? -7.803 -14.418 11.280 1.00 67.00 102 ASN A CA 1
ATOM 838 C C . ASN A 1 102 ? -8.911 -13.454 11.748 1.00 67.00 102 ASN A C 1
ATOM 840 O O . ASN A 1 102 ? -8.757 -12.833 12.794 1.00 67.00 102 ASN A O 1
ATOM 844 N N . GLY A 1 103 ? -10.021 -13.338 11.009 1.00 63.44 103 GLY A N 1
ATOM 845 C CA . GLY A 1 103 ? -11.172 -12.523 11.414 1.00 63.44 103 GLY A CA 1
ATOM 846 C C . GLY A 1 103 ? -11.060 -11.038 11.070 1.00 63.44 103 GLY A C 1
ATOM 847 O O . GLY A 1 103 ? -11.827 -10.237 11.591 1.00 63.44 103 GLY A O 1
ATOM 848 N N . ALA A 1 104 ? -10.130 -10.656 10.193 1.00 64.12 104 ALA A N 1
ATOM 849 C CA . ALA A 1 104 ? -10.122 -9.323 9.611 1.00 64.12 104 ALA A CA 1
ATOM 850 C C . ALA A 1 104 ? -11.345 -9.159 8.691 1.00 64.12 104 ALA A C 1
ATOM 852 O O . ALA A 1 104 ? -11.471 -9.906 7.714 1.00 64.12 104 ALA A O 1
ATOM 853 N N . ASP A 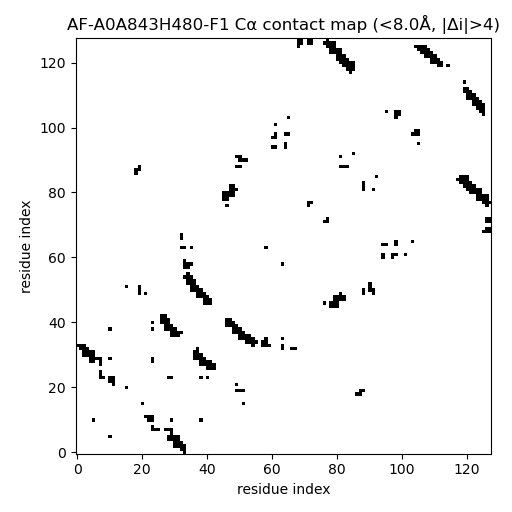1 105 ? -12.218 -8.185 8.967 1.00 58.84 105 ASP A N 1
ATOM 854 C CA . ASP A 1 105 ? -13.346 -7.856 8.085 1.00 58.84 105 ASP A CA 1
ATOM 855 C C . ASP A 1 105 ? -12.822 -7.332 6.745 1.00 58.84 105 ASP A C 1
ATOM 857 O O . ASP A 1 105 ? -12.447 -6.170 6.601 1.00 58.84 105 ASP A O 1
ATOM 861 N N . CYS A 1 106 ? -12.737 -8.223 5.763 1.00 53.25 106 CYS A N 1
ATOM 862 C CA . CYS A 1 106 ? -12.322 -7.928 4.400 1.00 53.25 106 CYS A CA 1
ATOM 863 C C . CYS A 1 106 ? -13.482 -8.272 3.475 1.00 53.25 106 CYS A C 1
ATOM 865 O O . CYS A 1 106 ? -13.664 -9.440 3.117 1.00 53.25 106 CYS A O 1
ATOM 867 N N . ASP A 1 107 ? -14.239 -7.259 3.065 1.00 54.22 107 ASP A N 1
ATOM 868 C CA . ASP A 1 107 ? -15.247 -7.406 2.018 1.00 54.22 107 ASP A CA 1
ATOM 869 C C . ASP A 1 107 ? -14.541 -7.504 0.671 1.00 54.22 107 ASP A C 1
ATOM 871 O O . ASP A 1 107 ? -14.378 -6.524 -0.049 1.00 54.22 107 ASP A O 1
ATOM 875 N N . VAL A 1 108 ? -14.058 -8.707 0.368 1.00 50.97 108 VAL A N 1
ATOM 876 C CA . VAL A 1 108 ? -13.455 -9.029 -0.916 1.00 50.97 108 VAL A CA 1
ATOM 877 C C . VAL A 1 108 ? -14.560 -9.164 -1.954 1.00 50.97 108 VAL A C 1
ATOM 879 O O . VAL A 1 108 ? -15.166 -10.228 -2.087 1.00 50.97 108 VAL A O 1
ATOM 882 N N . ILE A 1 109 ? -14.805 -8.098 -2.713 1.00 49.75 109 ILE A N 1
ATOM 883 C CA . ILE A 1 109 ? -15.610 -8.198 -3.933 1.00 49.75 109 ILE A CA 1
ATOM 884 C C . ILE A 1 109 ? -14.683 -8.773 -5.002 1.00 49.75 109 ILE A C 1
ATOM 886 O O . ILE A 1 109 ? -13.751 -8.116 -5.462 1.00 49.75 109 ILE A O 1
ATOM 890 N N . TYR A 1 110 ? -14.872 -10.048 -5.321 1.00 48.94 110 TYR A N 1
ATOM 891 C CA . TYR A 1 110 ? -14.110 -10.729 -6.357 1.00 48.94 110 TYR A CA 1
ATOM 892 C C . TYR A 1 110 ? -14.712 -10.404 -7.723 1.00 48.94 110 TYR A C 1
ATOM 894 O O . TYR A 1 110 ? -15.865 -10.744 -7.983 1.00 48.94 110 TYR A O 1
ATOM 902 N N . HIS A 1 111 ? -13.923 -9.795 -8.605 1.00 45.88 111 HIS A N 1
ATOM 903 C CA . HIS A 1 111 ? -14.236 -9.734 -10.030 1.00 45.88 111 HIS A CA 1
ATOM 904 C C . HIS A 1 111 ? -13.110 -10.430 -10.800 1.00 45.88 111 HIS A C 1
ATOM 906 O O . HIS A 1 111 ? -12.065 -9.837 -11.068 1.00 45.88 111 HIS A O 1
ATOM 912 N N . ALA A 1 112 ? -13.317 -11.705 -11.144 1.00 45.78 112 ALA A N 1
ATOM 913 C CA . ALA A 1 112 ? -12.543 -12.345 -12.202 1.00 45.78 112 ALA A CA 1
ATOM 914 C C . ALA A 1 112 ? -12.864 -11.641 -13.520 1.00 45.78 112 ALA A C 1
ATOM 916 O O . ALA A 1 112 ? -14.036 -11.500 -13.866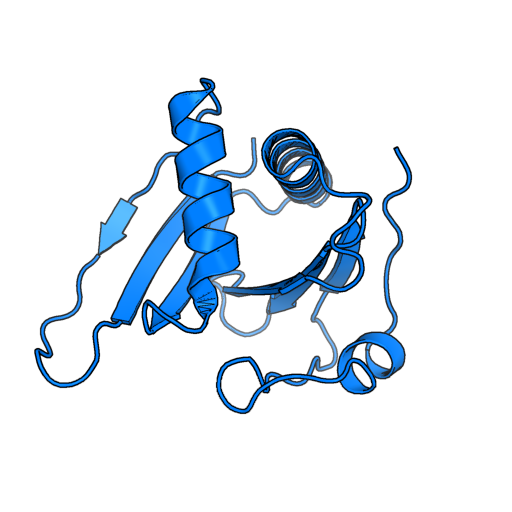 1.00 45.78 112 ALA A O 1
ATOM 917 N N . THR A 1 113 ? -11.841 -11.222 -14.261 1.00 46.56 113 THR A N 1
ATOM 918 C CA . THR A 1 113 ? -12.019 -10.921 -15.684 1.00 46.56 113 THR A CA 1
ATOM 919 C C . THR A 1 113 ? -11.561 -12.123 -16.498 1.00 46.56 113 THR A C 1
ATOM 921 O O . THR A 1 113 ? -10.510 -12.710 -16.247 1.00 46.56 113 THR A O 1
ATOM 924 N N . GLU A 1 114 ? -12.419 -12.523 -17.431 1.00 42.00 114 GLU A N 1
ATOM 925 C CA . GLU A 1 114 ? -12.272 -13.660 -18.331 1.00 42.00 114 GLU A CA 1
ATOM 926 C C . GLU A 1 114 ? -11.096 -13.445 -19.292 1.00 42.00 114 GLU A C 1
ATOM 928 O O . GLU A 1 114 ? -11.221 -12.829 -20.346 1.00 42.00 114 GLU A O 1
ATOM 933 N N . SER A 1 115 ? -9.920 -13.957 -18.946 1.00 42.69 115 SER A N 1
ATOM 934 C CA . SER A 1 115 ? -8.887 -14.257 -19.932 1.00 42.69 115 SER A CA 1
ATOM 935 C C . SER A 1 115 ? -7.982 -15.340 -19.375 1.00 42.69 115 SER A C 1
ATOM 937 O O . SER A 1 115 ? -7.121 -15.084 -18.541 1.00 42.69 115 SER A O 1
ATOM 939 N N . ALA A 1 116 ? -8.147 -16.568 -19.864 1.00 46.84 116 ALA A N 1
ATOM 940 C CA . ALA A 1 116 ? -7.283 -17.696 -19.518 1.00 46.84 116 ALA A CA 1
ATOM 941 C C . ALA A 1 116 ? -5.793 -17.456 -19.863 1.00 46.84 116 ALA A C 1
ATOM 943 O O . ALA A 1 116 ? -4.942 -18.245 -19.464 1.00 46.84 116 ALA A O 1
ATOM 944 N N . ALA A 1 117 ? -5.470 -16.378 -20.592 1.00 48.12 117 ALA A N 1
ATOM 945 C CA . ALA A 1 117 ? -4.105 -16.001 -20.947 1.00 48.12 117 ALA A CA 1
ATOM 946 C C . ALA A 1 117 ? -3.383 -15.198 -19.849 1.00 48.12 117 ALA A C 1
ATOM 948 O O . ALA A 1 117 ? -2.156 -15.200 -19.809 1.00 48.12 117 ALA A O 1
ATOM 949 N N . TYR A 1 118 ? -4.118 -14.528 -18.954 1.00 48.69 118 TYR A N 1
ATOM 950 C CA . TYR A 1 118 ? -3.545 -13.775 -17.842 1.00 48.69 118 TYR A CA 1
ATOM 951 C C . TYR A 1 118 ? -4.430 -13.952 -16.616 1.00 48.69 118 TYR A C 1
ATOM 953 O O . TYR A 1 118 ? -5.535 -13.424 -16.567 1.00 48.69 118 TYR A O 1
ATOM 961 N N . ASP A 1 119 ? -3.921 -14.667 -15.616 1.00 59.53 119 ASP A N 1
ATOM 962 C CA . ASP A 1 119 ? -4.562 -14.900 -14.320 1.00 59.53 119 ASP A CA 1
ATOM 963 C C . ASP A 1 119 ? -4.626 -13.591 -13.502 1.00 59.53 119 ASP A C 1
ATOM 965 O O . ASP A 1 119 ? -3.930 -13.421 -12.499 1.00 59.53 119 ASP A O 1
ATOM 969 N N . ARG A 1 120 ? -5.378 -12.602 -14.006 1.00 57.56 120 ARG A N 1
ATOM 970 C CA . ARG A 1 120 ? -5.575 -11.279 -13.412 1.00 57.56 120 ARG A CA 1
ATOM 971 C C . ARG A 1 120 ? -6.702 -11.349 -12.397 1.00 57.56 120 ARG A C 1
ATOM 973 O O . ARG A 1 120 ? -7.845 -11.653 -12.729 1.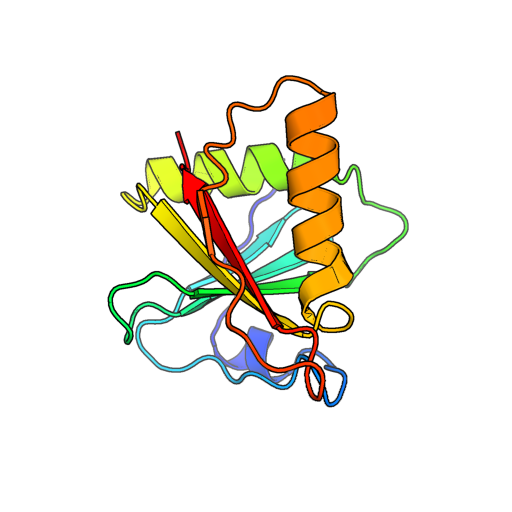00 57.56 120 ARG A O 1
ATOM 980 N N . HIS A 1 121 ? -6.378 -10.991 -11.163 1.00 63.59 121 HIS A N 1
ATOM 981 C CA . HIS A 1 121 ? -7.325 -10.929 -10.062 1.00 63.59 121 HIS A CA 1
ATOM 982 C C . HIS A 1 121 ? -7.512 -9.486 -9.625 1.00 63.59 121 HIS A C 1
ATOM 984 O O . HIS A 1 121 ? -6.540 -8.746 -9.453 1.00 63.59 121 HIS A O 1
ATOM 990 N N . ILE A 1 122 ? -8.772 -9.109 -9.426 1.00 66.75 122 ILE A N 1
ATOM 991 C CA . ILE A 1 122 ? -9.147 -7.818 -8.865 1.00 66.75 122 ILE A CA 1
ATOM 992 C C . ILE A 1 122 ? -9.848 -8.071 -7.532 1.00 66.75 122 ILE A C 1
ATOM 994 O O . ILE A 1 122 ? -10.875 -8.752 -7.483 1.00 66.75 122 ILE A O 1
ATOM 998 N N . TYR A 1 123 ? -9.289 -7.510 -6.461 1.00 70.38 123 TYR A N 1
ATOM 999 C CA . TYR A 1 123 ? -9.856 -7.542 -5.117 1.00 70.38 123 TYR A CA 1
ATOM 1000 C C . TYR A 1 123 ? -10.199 -6.122 -4.684 1.00 70.38 123 TYR A C 1
ATOM 1002 O O . TYR A 1 123 ? -9.334 -5.248 -4.671 1.00 70.38 123 TYR A O 1
ATOM 1010 N N . TYR A 1 124 ? -11.443 -5.899 -4.285 1.00 72.12 124 TYR A N 1
ATOM 1011 C CA . TYR A 1 124 ? -11.813 -4.698 -3.542 1.00 72.12 124 TYR A CA 1
ATOM 1012 C C . TYR A 1 124 ? -11.688 -5.002 -2.059 1.00 72.12 124 TYR A C 1
ATOM 1014 O O . TYR A 1 124 ? -12.087 -6.078 -1.628 1.00 72.12 124 TYR A O 1
ATOM 1022 N N . VAL A 1 125 ? -11.098 -4.094 -1.290 1.00 75.31 125 VAL A N 1
ATOM 1023 C CA . VAL A 1 125 ? -10.895 -4.284 0.146 1.00 75.31 125 VAL A CA 1
ATOM 1024 C C . VAL A 1 125 ? -11.326 -3.024 0.877 1.00 75.31 125 VAL A C 1
ATOM 1026 O O . VAL A 1 125 ? -10.961 -1.912 0.495 1.00 75.31 125 VAL A O 1
ATOM 1029 N N . LYS A 1 126 ? -12.115 -3.205 1.933 1.00 74.25 126 LYS A N 1
ATOM 1030 C CA . LYS A 1 126 ? -12.583 -2.131 2.808 1.00 74.25 126 LYS A CA 1
ATOM 1031 C C . LYS A 1 126 ? -11.553 -1.856 3.906 1.00 74.25 126 LYS A C 1
ATOM 1033 O O . LYS A 1 126 ? -11.047 -2.793 4.524 1.00 74.25 126 LYS A O 1
ATOM 1038 N N . ALA A 1 127 ? -11.232 -0.586 4.140 1.00 68.75 127 ALA A N 1
ATOM 1039 C CA . ALA A 1 127 ? -10.175 -0.207 5.076 1.00 68.75 127 ALA A CA 1
ATOM 1040 C C . ALA A 1 127 ? -10.576 -0.385 6.553 1.00 68.75 127 ALA A C 1
ATOM 1042 O O . ALA A 1 127 ? -9.826 -1.047 7.257 1.00 68.75 127 ALA A O 1
ATOM 1043 N N . TYR A 1 128 ? -11.787 0.038 6.947 1.00 66.25 128 TYR A N 1
ATOM 1044 C CA . TYR A 1 128 ? -12.321 0.117 8.328 1.00 66.25 128 TYR A CA 1
ATOM 1045 C C . TYR A 1 128 ? -11.526 0.987 9.299 1.00 66.25 128 TYR A C 1
ATOM 1047 O O . TYR A 1 128 ? -10.325 0.734 9.514 1.00 66.25 128 TYR A O 1
#

Sequence (128 aa):
MKTKLLTIEQWNMIPKDEETQVDAVEGDTALLINGVAFLIQRKNNWNNVVCIRLEPSKINIVQTFETFRAWCSDNQIQYFRVEGISHTYRMLYLVCRLGRKNGADCDVIYHATESAAYDRHIYYVKAY

Radius of gyration: 13.78 Å; Cα contacts (8 Å, |Δi|>4): 231; chains: 1; bounding box: 30×31×36 Å

pLDDT: mean 76.98, std 14.64, range [42.0, 96.44]

Foldseek 3Di:
DDKDWDDQVRVCPPDDDPLLNDRDDPPWTWIDFQQKIWIFDPPVVAREIAIDRGDVVRDPLQVSLLVVLQVCVVVVNQKHKYKDACVRCVSVVVSLVVNVVVPNPFPWPWDDDDDPVGNMTMTMGGSD

Solvent-accessible surface area (backbone atoms only — not comparable to full-atom values): 7166 Å² total; per-residue (Å²): 134,72,74,40,82,43,51,54,65,60,54,56,67,51,92,61,54,88,74,58,68,67,76,59,54,95,77,42,48,36,34,37,36,55,42,30,38,37,38,36,39,46,90,74,83,45,31,38,49,49,66,47,83,76,36,82,90,64,53,54,55,48,63,37,44,52,52,51,23,42,52,31,33,80,66,73,33,60,56,34,27,36,74,39,40,63,75,53,43,36,63,58,51,50,32,53,52,50,24,45,76,73,70,42,82,59,64,63,51,78,50,79,59,98,42,99,88,50,66,39,43,37,38,35,37,45,26,98

Mean predicted aligned error: 7.16 Å

Nearest PDB structures (foldseek):
  5tzs-assembly1_h  TM=3.459E-01  e=2.297E-01  Saccharomyces cerevisiae S288C
  2q3v-assembly1_A  TM=4.115E-01  e=9.434E-01  Arabidopsis thaliana
  1y9x-assembly1_B  TM=4.466E-01  e=1.364E+00  Saccharolobus shibatae
  7wts-assembly1_q  TM=4.608E-01  e=1.854E+00  Homo sapiens
  2zqe-assembly1_A  TM=4.627E-01  e=2.521E+00  Thermus thermophilus H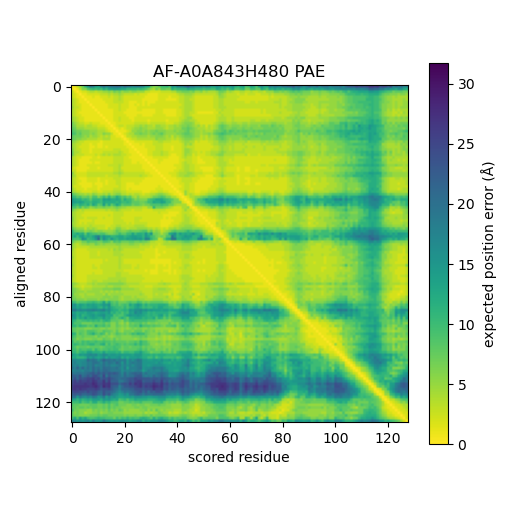B8

Secondary structure (DSSP, 8-state):
--EEEEPHHHHHTS---STT-----TT-EEEEETTEEEEEE-TTSS-EEEEEE--GGG--HHHHHHHHHHHHHHTT--EEEEEEETTTTHHHHHHHHHHHHTT-----EEEE-S-TTS-EEEEEEE--